Protein AF-B4GQD1-F1 (afdb_monomer_lite)

Radius of gyration: 22.13 Å; chains: 1; bounding box: 67×39×54 Å

Secondary structure (DSSP, 8-state):
--HHHHHHHHHHHHHHHHHHHHHHHHHHHTT-------------------------TTTTT--PPEES--HHHHHHHHTTS-GGGEEEEEEE-TTS-EEEEEEETTTTEEEEEEEE-HHHHHHHHHTTHHHHSEEEEE--TT--SPPPSSS----B-------

Sequence (163 aa):
MKIFDIRNHMDSLIANVKSLNREFQDKQMDAKRPAELKKMSNQKNSKLKDRSSSHCVFCKDKNLPILNSFHRELIELIGGLSFSEVLMSVLLRCDNVYHVRVHDMIHDKVLGCFLVTDEGIEEAIKLGVFEQTLTLSVVDLRNTLKPRKRPLGIAFEYSDVRR

Structure (mmCIF, N/CA/C/O backbone):
data_AF-B4GQD1-F1
#
_entry.id   AF-B4GQD1-F1
#
loop_
_atom_site.group_PDB
_atom_site.id
_atom_site.type_symbol
_atom_site.label_atom_id
_atom_site.label_alt_id
_atom_site.label_comp_id
_atom_site.label_asym_id
_atom_site.label_entity_id
_atom_site.label_seq_id
_atom_site.pdbx_PDB_ins_code
_atom_site.Cartn_x
_atom_site.Cartn_y
_atom_site.Cartn_z
_atom_site.occupancy
_atom_site.B_iso_or_equiv
_atom_site.auth_seq_id
_atom_site.auth_comp_id
_atom_site.auth_asym_id
_atom_site.auth_atom_id
_atom_site.pdbx_PDB_model_num
ATOM 1 N N . MET A 1 1 ? -46.899 -4.054 -4.234 1.00 55.03 1 MET A N 1
ATOM 2 C CA . MET A 1 1 ? -46.427 -3.563 -5.547 1.00 55.03 1 MET A CA 1
ATOM 3 C C . MET A 1 1 ? -45.003 -3.003 -5.417 1.00 55.03 1 MET A C 1
ATOM 5 O O . MET A 1 1 ? -44.820 -1.805 -5.489 1.00 55.03 1 MET A O 1
ATOM 9 N N . LYS A 1 2 ? -44.024 -3.856 -5.069 1.00 59.66 2 LYS A N 1
ATOM 10 C CA . LYS A 1 2 ? -42.590 -3.490 -4.914 1.00 59.66 2 LYS A CA 1
ATOM 11 C C . LYS A 1 2 ? -41.663 -4.652 -5.309 1.00 59.66 2 LYS A C 1
ATOM 13 O O . LYS A 1 2 ? -40.595 -4.449 -5.860 1.00 59.66 2 LYS A O 1
ATOM 18 N N . ILE A 1 3 ? -42.103 -5.893 -5.070 1.00 59.34 3 ILE A N 1
ATOM 19 C CA . ILE A 1 3 ? -41.375 -7.120 -5.450 1.00 59.34 3 ILE A CA 1
ATOM 20 C C . ILE A 1 3 ? -41.355 -7.342 -6.973 1.00 59.34 3 ILE A C 1
ATOM 22 O O . ILE A 1 3 ? -40.387 -7.884 -7.496 1.00 59.34 3 ILE A O 1
ATOM 26 N N . PHE A 1 4 ? -42.411 -6.927 -7.681 1.00 61.28 4 PHE A N 1
ATOM 27 C CA . PHE A 1 4 ? -42.495 -7.051 -9.140 1.00 61.28 4 PHE A CA 1
ATOM 28 C C . PHE A 1 4 ? -41.470 -6.147 -9.836 1.00 61.28 4 PHE A C 1
ATOM 30 O O . PHE A 1 4 ? -40.781 -6.592 -10.747 1.00 61.28 4 PHE A O 1
ATOM 37 N N . ASP A 1 5 ? -41.284 -4.930 -9.321 1.00 68.56 5 ASP A N 1
ATOM 38 C CA . ASP A 1 5 ? -40.310 -3.977 -9.853 1.00 68.56 5 ASP A CA 1
ATOM 39 C C . ASP A 1 5 ? -38.880 -4.490 -9.675 1.00 68.56 5 ASP A C 1
ATOM 41 O O . ASP A 1 5 ? -38.107 -4.498 -10.628 1.00 68.56 5 ASP A O 1
ATOM 45 N N . ILE A 1 6 ? -38.545 -5.038 -8.501 1.00 74.88 6 ILE A N 1
ATOM 46 C CA . ILE A 1 6 ? -37.221 -5.635 -8.254 1.00 74.88 6 ILE A CA 1
ATOM 47 C C . ILE A 1 6 ? -36.940 -6.782 -9.232 1.00 74.88 6 ILE A C 1
ATOM 49 O O . ILE A 1 6 ? -35.833 -6.879 -9.759 1.00 74.88 6 ILE A O 1
ATOM 53 N N . ARG A 1 7 ? -37.939 -7.630 -9.509 1.00 77.94 7 ARG A N 1
ATOM 54 C CA . ARG A 1 7 ? -37.791 -8.738 -10.461 1.00 77.94 7 ARG A CA 1
ATOM 55 C C . ARG A 1 7 ? -37.521 -8.226 -11.877 1.00 77.94 7 ARG A C 1
ATOM 57 O O . ARG A 1 7 ? -36.554 -8.658 -12.490 1.00 77.94 7 ARG A O 1
ATOM 64 N N . ASN A 1 8 ? -38.265 -7.214 -12.320 1.00 80.62 8 ASN A N 1
ATOM 65 C CA . ASN A 1 8 ? -38.059 -6.588 -13.628 1.00 80.62 8 ASN A CA 1
ATOM 66 C C . ASN A 1 8 ? -36.681 -5.914 -13.746 1.00 80.62 8 ASN A C 1
ATOM 68 O O . ASN A 1 8 ? -36.023 -6.018 -14.782 1.00 80.62 8 ASN A O 1
ATOM 72 N N . HIS A 1 9 ? -36.210 -5.257 -12.682 1.00 77.62 9 HIS A N 1
ATOM 73 C CA . HIS A 1 9 ? -34.863 -4.683 -12.639 1.00 77.62 9 HIS A CA 1
ATOM 74 C C . HIS A 1 9 ? -33.779 -5.767 -12.716 1.00 77.62 9 HIS A C 1
ATOM 76 O O . HIS A 1 9 ? -32.780 -5.590 -13.414 1.00 77.62 9 HIS A O 1
ATOM 82 N N . MET A 1 10 ? -33.987 -6.902 -12.045 1.00 84.62 10 MET A N 1
ATOM 83 C CA . MET A 1 10 ? -33.053 -8.026 -12.065 1.00 84.62 10 MET A CA 1
ATOM 84 C C . MET A 1 10 ? -33.027 -8.724 -13.431 1.00 84.62 10 MET A C 1
ATOM 86 O O . MET A 1 10 ? -31.950 -9.029 -13.938 1.00 84.62 10 MET A O 1
ATOM 90 N N . ASP A 1 11 ? -34.182 -8.892 -14.074 1.00 87.62 11 ASP A N 1
ATOM 91 C CA . ASP A 1 11 ? -34.286 -9.466 -15.418 1.00 87.62 11 ASP A CA 1
ATOM 92 C C . ASP A 1 11 ? -33.632 -8.560 -16.473 1.00 87.62 11 ASP A C 1
ATOM 94 O O . ASP A 1 11 ? -32.904 -9.041 -17.347 1.00 87.62 11 ASP A O 1
ATOM 98 N N . SER A 1 12 ? -33.803 -7.241 -16.342 1.00 85.94 12 SER A N 1
ATOM 99 C CA . SER A 1 12 ? -33.137 -6.245 -17.190 1.00 85.94 12 SER A CA 1
ATOM 100 C C . SER A 1 12 ? -31.614 -6.270 -17.010 1.00 85.94 12 SER A C 1
ATOM 102 O O . SER A 1 12 ? -30.860 -6.272 -17.986 1.00 85.94 12 SER A O 1
ATOM 104 N N . LEU A 1 13 ? -31.134 -6.407 -15.769 1.00 86.94 13 LEU A N 1
ATOM 105 C CA . LEU A 1 13 ? -29.706 -6.557 -15.490 1.00 86.94 13 LEU A CA 1
ATOM 106 C C . LEU A 1 13 ? -29.138 -7.851 -16.096 1.00 86.94 13 LEU A C 1
ATOM 108 O O . LEU A 1 13 ? -28.081 -7.821 -16.726 1.00 86.94 13 LEU A O 1
ATOM 112 N N . ILE A 1 14 ? -29.850 -8.974 -15.969 1.00 91.00 14 ILE A N 1
ATOM 113 C CA . ILE A 1 14 ? -29.447 -10.262 -16.556 1.00 91.00 14 ILE A CA 1
ATOM 114 C C . ILE A 1 14 ? -29.385 -10.170 -18.086 1.00 91.00 14 ILE A C 1
ATOM 116 O O . ILE A 1 14 ? -28.456 -10.707 -18.697 1.00 91.00 14 ILE A O 1
ATOM 120 N N . ALA A 1 15 ? -30.346 -9.491 -18.716 1.00 88.44 15 ALA A N 1
ATOM 121 C CA . ALA A 1 15 ? -30.348 -9.268 -20.158 1.00 88.44 15 ALA A CA 1
ATOM 122 C C . ALA A 1 15 ? -29.134 -8.434 -20.603 1.00 88.44 15 ALA A C 1
ATOM 124 O O . ALA A 1 15 ? -28.433 -8.828 -21.538 1.00 88.44 15 ALA A O 1
ATOM 125 N N . ASN A 1 16 ? -28.823 -7.357 -19.878 1.00 86.62 16 ASN A N 1
ATOM 126 C CA . ASN A 1 16 ? -27.687 -6.484 -20.177 1.00 86.62 16 ASN A CA 1
ATOM 127 C C . ASN A 1 16 ? -26.343 -7.206 -20.011 1.00 86.62 16 ASN A C 1
ATOM 129 O O . ASN A 1 16 ? -25.485 -7.114 -20.887 1.00 86.62 16 ASN A O 1
ATOM 133 N N . VAL A 1 17 ? -26.179 -8.001 -18.948 1.00 89.25 17 VAL A N 1
ATOM 134 C CA . VAL A 1 17 ? -24.973 -8.822 -18.734 1.00 89.25 17 VAL A CA 1
ATOM 135 C C . VAL A 1 17 ? -24.794 -9.841 -19.863 1.00 89.25 17 VAL A C 1
ATOM 137 O O . VAL A 1 17 ? -23.688 -10.015 -20.373 1.00 89.25 17 VAL A O 1
ATOM 140 N N . LYS A 1 18 ? -25.879 -10.489 -20.310 1.00 87.94 18 LYS A N 1
ATOM 141 C CA . LYS A 1 18 ? -25.834 -11.425 -21.446 1.00 87.94 18 LYS A CA 1
ATOM 142 C C . LYS A 1 18 ? -25.518 -10.734 -22.774 1.00 87.94 18 LYS A C 1
ATOM 144 O O . LYS A 1 18 ? -24.910 -11.373 -23.631 1.00 87.94 18 LYS A O 1
ATOM 149 N N . SER A 1 19 ? -25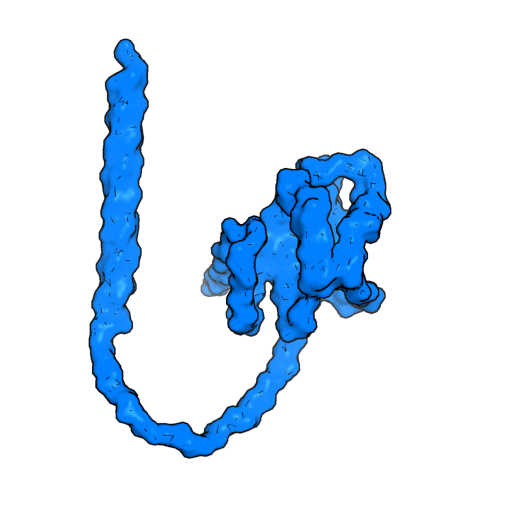.944 -9.485 -22.959 1.00 87.31 19 SER A N 1
ATOM 150 C CA . SER A 1 19 ? -25.625 -8.694 -24.154 1.00 87.31 19 SER A CA 1
ATOM 151 C C . SER A 1 19 ? -24.149 -8.310 -24.173 1.00 87.31 19 SER A C 1
ATOM 153 O O . SER A 1 19 ? -23.455 -8.624 -25.136 1.00 87.31 19 SER A O 1
ATOM 155 N N . LEU A 1 20 ? -23.638 -7.761 -23.065 1.00 79.06 20 LEU A N 1
ATOM 156 C CA . LEU A 1 20 ? -22.217 -7.430 -22.928 1.00 79.06 20 LEU A CA 1
ATOM 157 C C . LEU A 1 20 ? -21.334 -8.655 -23.172 1.00 79.06 20 LEU A C 1
ATOM 159 O O . LEU A 1 20 ? -20.356 -8.581 -23.908 1.00 79.06 20 LEU A O 1
ATOM 163 N N . ASN A 1 21 ? -21.686 -9.802 -22.585 1.00 81.00 21 ASN A N 1
ATOM 164 C CA . ASN A 1 21 ? -20.876 -11.008 -22.727 1.00 81.00 21 ASN A CA 1
ATOM 165 C C . ASN A 1 21 ? -20.837 -11.526 -24.178 1.00 81.00 21 ASN A C 1
ATOM 167 O O . ASN A 1 21 ? -19.831 -12.095 -24.590 1.00 81.00 21 ASN A O 1
ATOM 171 N N . ARG A 1 22 ? -21.899 -11.299 -24.967 1.00 78.00 22 ARG A N 1
ATOM 172 C CA . ARG A 1 22 ? -21.899 -11.592 -26.409 1.00 78.00 22 ARG A CA 1
ATOM 173 C C . ARG A 1 22 ? -21.016 -10.619 -27.183 1.00 78.00 22 ARG A C 1
ATOM 175 O O . ARG A 1 22 ? -20.165 -11.075 -27.936 1.00 78.00 22 ARG A O 1
ATOM 182 N N . GLU A 1 23 ? -21.102 -9.319 -26.906 1.00 75.19 23 GLU A N 1
ATOM 183 C CA . GLU A 1 23 ? -20.221 -8.317 -27.528 1.00 75.19 23 GLU A CA 1
ATOM 184 C C . GLU A 1 23 ? -18.729 -8.578 -27.250 1.00 75.19 23 GLU A C 1
ATOM 186 O O . GLU A 1 23 ? -17.883 -8.360 -28.118 1.00 75.19 23 GLU A O 1
ATOM 191 N N . PHE A 1 24 ? -18.385 -9.079 -26.058 1.00 70.19 24 PHE A N 1
ATOM 192 C CA . PHE A 1 24 ? -17.015 -9.481 -25.717 1.00 70.19 24 PHE A CA 1
ATOM 193 C C . PHE A 1 24 ? -16.540 -10.743 -26.451 1.00 70.19 24 PHE A C 1
ATOM 195 O O . PHE A 1 24 ? -15.336 -10.898 -26.673 1.00 70.19 24 PHE A O 1
ATOM 202 N N . GLN A 1 25 ? -17.450 -11.652 -26.808 1.00 68.50 25 GLN A N 1
ATOM 203 C CA . GLN A 1 25 ? -17.115 -12.855 -27.573 1.00 68.50 25 GLN A CA 1
ATOM 204 C C . GLN A 1 25 ? -17.039 -12.575 -29.075 1.00 68.50 25 GLN A C 1
ATOM 206 O O . GLN A 1 25 ? -16.104 -13.049 -29.721 1.00 68.50 25 GLN A O 1
ATOM 211 N N . ASP A 1 26 ? -17.924 -11.731 -29.607 1.00 61.78 26 ASP A N 1
ATOM 212 C CA . ASP A 1 26 ? -17.902 -11.318 -31.014 1.00 61.78 26 ASP A CA 1
ATOM 213 C C . ASP A 1 26 ? -16.611 -10.544 -31.336 1.00 61.78 26 ASP A C 1
ATOM 215 O O . ASP A 1 26 ? -15.918 -10.864 -32.301 1.00 61.78 26 ASP A O 1
ATOM 219 N N . LYS A 1 27 ? -16.166 -9.652 -30.435 1.00 61.44 27 LYS A N 1
ATOM 220 C CA . LYS A 1 27 ? -14.875 -8.941 -30.560 1.00 61.44 27 LYS A CA 1
ATOM 221 C C . LYS A 1 27 ? -13.634 -9.844 -30.454 1.00 61.44 27 LYS A C 1
ATOM 223 O O . LYS A 1 27 ? -12.544 -9.415 -30.824 1.00 61.44 27 LYS A O 1
ATOM 228 N N . GLN A 1 28 ? -13.761 -11.078 -29.955 1.00 53.28 28 GLN A N 1
ATOM 229 C CA . GLN A 1 28 ? -12.670 -12.066 -29.943 1.00 53.28 28 GLN A CA 1
ATOM 230 C C . GLN A 1 28 ? -12.641 -12.953 -31.198 1.00 53.28 28 GLN A C 1
ATOM 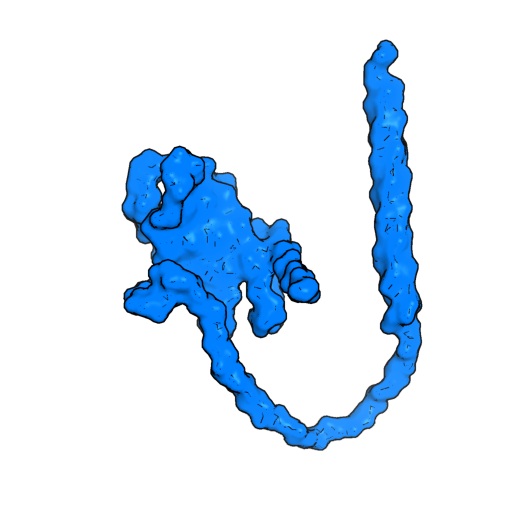232 O O . GLN A 1 28 ? -11.599 -13.544 -31.493 1.00 53.28 28 GLN A O 1
ATOM 237 N N . MET A 1 29 ? -13.749 -13.043 -31.941 1.00 47.34 29 MET A N 1
ATOM 238 C CA . MET A 1 29 ? -13.868 -13.885 -33.138 1.00 47.34 29 MET A CA 1
ATOM 239 C C . MET A 1 29 ? -13.362 -13.195 -34.414 1.00 47.34 29 MET A C 1
ATOM 241 O O . MET A 1 29 ? -12.890 -13.889 -35.313 1.00 47.34 29 MET A O 1
ATOM 245 N N . ASP A 1 30 ? -13.320 -11.859 -34.454 1.00 43.25 30 ASP A N 1
ATOM 246 C CA . ASP A 1 30 ? -12.717 -11.100 -35.566 1.00 43.25 30 ASP A CA 1
ATOM 247 C C . ASP A 1 30 ? -11.173 -11.145 -35.591 1.00 43.25 30 ASP A C 1
ATOM 249 O O . ASP A 1 30 ? -10.544 -10.710 -36.555 1.00 43.25 30 ASP A O 1
ATOM 253 N N . ALA A 1 31 ? -10.531 -11.712 -34.561 1.00 50.56 31 ALA A N 1
ATOM 254 C CA . ALA A 1 31 ? -9.073 -11.699 -34.407 1.00 50.56 31 ALA A CA 1
ATOM 255 C C . ALA A 1 31 ? -8.375 -13.067 -34.561 1.00 50.56 31 ALA A C 1
ATOM 257 O O . ALA A 1 31 ? -7.198 -13.181 -34.207 1.00 50.56 31 ALA A O 1
ATOM 258 N N . LYS A 1 32 ? -9.036 -14.126 -35.065 1.00 54.78 32 LYS A N 1
ATOM 259 C CA . LYS A 1 32 ? -8.372 -15.440 -35.233 1.00 54.78 32 LYS A CA 1
ATOM 260 C C . LYS A 1 32 ? -8.740 -16.216 -36.504 1.00 54.78 32 LYS A C 1
ATOM 262 O O . LYS A 1 32 ? -9.777 -16.868 -36.569 1.00 54.78 32 LYS A O 1
ATOM 267 N N . ARG A 1 33 ? -7.764 -16.321 -37.419 1.00 37.81 33 ARG A N 1
ATOM 268 C CA . ARG A 1 33 ? -7.463 -17.527 -38.228 1.00 37.81 33 ARG A CA 1
ATOM 269 C C . ARG A 1 33 ? -5.957 -17.614 -38.564 1.00 37.81 33 ARG A C 1
ATOM 271 O O . ARG A 1 33 ? -5.273 -16.606 -38.422 1.00 37.81 33 ARG A O 1
ATOM 278 N N . PRO A 1 34 ? -5.406 -18.812 -38.857 1.00 48.28 34 PRO A N 1
ATOM 279 C CA . PRO A 1 34 ? -4.420 -19.406 -37.953 1.00 48.28 34 PRO A CA 1
ATOM 280 C C . PRO A 1 34 ? -3.093 -19.857 -38.599 1.00 48.28 34 PRO A C 1
ATOM 282 O O . PRO A 1 34 ? -3.036 -20.184 -39.774 1.00 48.28 34 PRO A O 1
ATOM 285 N N . ALA A 1 35 ? -2.080 -19.950 -37.728 1.00 46.16 35 ALA A N 1
ATOM 286 C CA . ALA A 1 35 ? -0.971 -20.912 -37.676 1.00 46.16 35 ALA A CA 1
ATOM 287 C C . ALA A 1 35 ? -0.170 -21.244 -38.948 1.00 46.16 35 ALA A C 1
ATOM 289 O O . ALA A 1 35 ? -0.632 -22.027 -39.763 1.00 46.16 35 ALA A O 1
ATOM 290 N N . GLU A 1 36 ? 1.129 -20.910 -38.935 1.00 32.97 36 GLU A N 1
ATOM 291 C CA . GLU A 1 36 ? 2.161 -21.879 -39.327 1.00 32.97 36 GLU A CA 1
ATOM 292 C C . GLU A 1 36 ? 3.352 -21.859 -38.359 1.00 32.97 36 GLU A C 1
ATOM 294 O O . GLU A 1 36 ? 3.968 -20.840 -38.048 1.00 32.97 36 GLU A O 1
ATOM 299 N N . LEU A 1 37 ? 3.625 -23.053 -37.843 1.00 39.94 37 LEU A N 1
ATOM 300 C CA . LEU A 1 37 ? 4.732 -23.423 -36.983 1.00 39.94 37 LEU A CA 1
ATOM 301 C C . LEU A 1 37 ? 5.966 -23.709 -37.854 1.00 39.94 37 LEU A C 1
ATOM 303 O O . LEU A 1 37 ? 5.913 -24.633 -38.661 1.00 39.94 37 LEU A O 1
ATOM 307 N N . LYS A 1 38 ? 7.091 -23.039 -37.564 1.00 39.03 38 LYS A N 1
ATOM 308 C CA . LYS A 1 38 ? 8.461 -23.590 -37.389 1.00 39.03 38 LYS A CA 1
ATOM 309 C C . LYS A 1 38 ? 9.566 -22.768 -38.061 1.00 39.03 38 LYS A C 1
ATOM 311 O O . LYS A 1 38 ? 9.475 -22.372 -39.211 1.00 39.03 38 LYS A O 1
ATOM 316 N N . LYS A 1 39 ? 10.683 -22.737 -37.321 1.00 36.38 39 LYS A N 1
ATOM 317 C CA . LYS A 1 39 ? 12.054 -22.345 -37.682 1.00 36.38 39 LYS A CA 1
ATOM 318 C C . LYS A 1 39 ? 12.304 -20.841 -37.777 1.00 36.38 39 LYS A C 1
ATOM 320 O O . LYS A 1 39 ? 12.170 -20.243 -38.827 1.00 36.38 39 LYS A O 1
ATOM 325 N N . MET A 1 40 ? 12.859 -20.297 -36.696 1.00 31.41 40 MET A N 1
ATOM 326 C CA . MET A 1 40 ? 14.233 -19.790 -36.740 1.00 31.41 40 MET A CA 1
ATOM 327 C C . MET A 1 40 ? 14.799 -19.735 -35.321 1.00 31.41 40 MET A C 1
ATOM 329 O O . MET A 1 40 ? 14.501 -18.861 -34.514 1.00 31.41 40 MET A O 1
ATOM 333 N N . SER A 1 41 ? 15.610 -20.744 -35.025 1.00 37.94 41 SER A N 1
ATOM 334 C CA . SER A 1 41 ? 16.717 -20.640 -34.090 1.00 37.94 41 SER A CA 1
ATOM 335 C C . SER A 1 41 ? 17.596 -19.434 -34.433 1.00 37.94 41 SER A C 1
ATOM 337 O O . SER A 1 41 ? 17.857 -19.177 -35.606 1.00 37.94 41 SER A O 1
ATOM 339 N N . ASN A 1 42 ? 18.141 -18.835 -33.377 1.00 37.56 42 ASN A N 1
ATOM 340 C CA . ASN A 1 42 ? 19.229 -17.862 -33.328 1.00 37.56 42 ASN A CA 1
ATOM 341 C C . ASN A 1 42 ? 18.905 -16.374 -33.522 1.00 37.56 42 ASN A C 1
ATOM 343 O O . ASN A 1 42 ? 18.359 -15.926 -34.520 1.00 37.56 42 ASN A O 1
ATOM 347 N N . GLN A 1 43 ? 19.442 -15.629 -32.549 1.00 43.53 43 GLN A N 1
ATOM 348 C CA . GLN A 1 43 ? 19.696 -14.192 -32.520 1.00 43.53 43 GLN A CA 1
ATOM 349 C C . GLN A 1 43 ? 18.485 -13.286 -32.279 1.00 43.53 43 GLN A C 1
ATOM 351 O O . GLN A 1 43 ? 17.925 -12.673 -33.179 1.00 43.53 43 GLN A O 1
ATOM 356 N N . LYS A 1 44 ? 18.258 -12.989 -31.000 1.00 36.47 44 LYS A N 1
ATOM 357 C CA . LYS A 1 44 ? 18.861 -11.783 -30.418 1.00 36.47 44 LYS A CA 1
ATOM 358 C C . LYS A 1 44 ? 18.768 -11.860 -28.901 1.00 36.47 44 LYS A C 1
ATOM 360 O O . LYS A 1 44 ? 17.689 -11.788 -28.327 1.00 36.47 44 LYS A O 1
ATOM 365 N N . ASN A 1 45 ? 19.940 -11.900 -28.270 1.00 41.50 45 ASN A N 1
ATOM 366 C CA . ASN A 1 45 ? 20.183 -11.192 -27.021 1.00 41.50 45 ASN A CA 1
ATOM 367 C C . ASN A 1 45 ? 19.811 -9.717 -27.241 1.00 41.50 45 ASN A C 1
ATOM 369 O O . ASN A 1 45 ? 20.677 -8.860 -27.413 1.00 41.50 45 ASN A O 1
ATOM 373 N N . SER A 1 46 ? 18.520 -9.389 -27.290 1.00 41.81 46 SER A N 1
ATOM 374 C CA . SER A 1 46 ? 18.110 -8.040 -26.966 1.00 41.81 46 SER A CA 1
ATOM 375 C C . SER A 1 46 ? 18.325 -7.957 -25.470 1.00 41.81 46 SER A C 1
ATOM 377 O O . SER A 1 46 ? 17.486 -8.433 -24.705 1.00 41.81 46 SER A O 1
ATOM 379 N N . LYS A 1 47 ? 19.489 -7.421 -25.072 1.00 43.41 47 LYS A N 1
ATOM 380 C CA . LYS A 1 47 ? 19.664 -6.757 -23.780 1.00 43.41 47 LYS A CA 1
ATOM 381 C C . LYS A 1 47 ? 18.297 -6.200 -23.408 1.00 43.41 47 LYS A C 1
ATOM 383 O O . LYS A 1 47 ? 17.793 -5.341 -24.140 1.00 43.41 47 LYS A O 1
ATOM 388 N N . LEU A 1 48 ? 17.679 -6.749 -22.361 1.00 45.22 48 LEU A N 1
ATOM 389 C CA . LEU A 1 48 ? 16.600 -6.073 -21.662 1.00 45.22 48 LEU A CA 1
ATOM 390 C C . LEU A 1 48 ? 17.201 -4.705 -21.374 1.00 45.22 48 LEU A C 1
ATOM 392 O O . LEU A 1 48 ? 18.108 -4.596 -20.554 1.00 45.22 48 LEU A O 1
ATOM 396 N N . LYS A 1 49 ? 16.863 -3.704 -22.200 1.00 39.06 49 LYS A N 1
ATOM 397 C CA . LYS A 1 49 ? 17.291 -2.337 -21.941 1.00 39.06 49 LYS A CA 1
ATOM 398 C C . LYS A 1 49 ? 16.811 -2.102 -20.527 1.00 39.06 49 LYS A C 1
ATOM 400 O O . LYS A 1 49 ? 15.630 -2.328 -20.280 1.00 39.06 49 LYS A O 1
ATOM 405 N N . ASP A 1 50 ? 17.743 -1.765 -19.652 1.00 45.78 50 ASP A N 1
ATOM 406 C CA . ASP A 1 50 ? 17.486 -1.335 -18.293 1.00 45.78 50 ASP A CA 1
ATOM 407 C C . ASP A 1 50 ? 16.447 -0.211 -18.383 1.00 45.78 50 ASP A C 1
ATOM 409 O O . ASP A 1 50 ? 16.739 0.923 -18.770 1.00 45.78 50 ASP A O 1
ATOM 413 N N . ARG A 1 51 ? 15.173 -0.593 -18.286 1.00 47.84 51 ARG A N 1
ATOM 414 C CA . ARG A 1 51 ? 14.044 0.314 -18.426 1.00 47.84 51 ARG A CA 1
ATOM 415 C C . ARG A 1 51 ? 13.851 0.794 -17.015 1.00 47.84 51 ARG A C 1
ATOM 417 O O . ARG 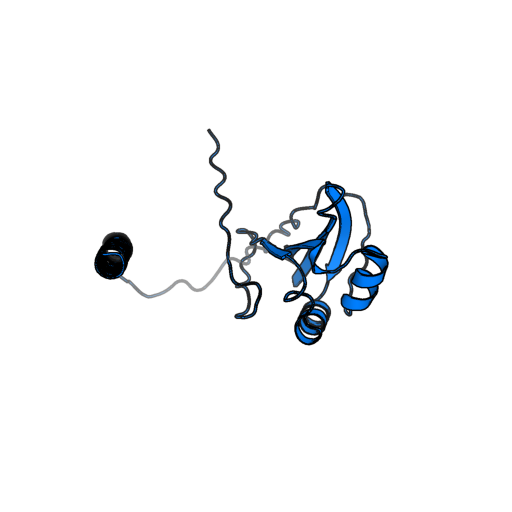A 1 51 ? 13.237 0.087 -16.224 1.00 47.84 51 ARG A O 1
ATOM 424 N N . SER A 1 52 ? 14.442 1.948 -16.720 1.00 54.25 52 SER A N 1
ATOM 425 C CA . SER A 1 52 ? 14.316 2.589 -15.421 1.00 54.25 52 SER A CA 1
ATOM 426 C C . SER A 1 52 ? 12.857 2.536 -14.977 1.00 54.25 52 SER A C 1
ATOM 428 O O . SER A 1 52 ? 11.945 2.932 -15.715 1.00 54.25 52 SER A O 1
ATOM 430 N N . SER A 1 53 ? 12.632 1.966 -13.793 1.00 54.97 53 SER A N 1
ATOM 431 C CA . SER A 1 53 ? 11.320 1.951 -13.156 1.00 54.97 53 SER A CA 1
ATOM 432 C C . SER A 1 53 ? 10.749 3.366 -13.165 1.00 54.97 53 SER A C 1
ATOM 434 O O . SER A 1 53 ? 11.495 4.328 -12.966 1.00 54.97 53 SER A O 1
ATOM 436 N N . SER A 1 54 ? 9.441 3.518 -13.369 1.00 55.19 54 SER A N 1
ATOM 437 C CA . SER A 1 54 ? 8.789 4.816 -13.201 1.00 55.19 54 SER A CA 1
ATOM 438 C C . SER A 1 54 ? 9.135 5.386 -11.823 1.00 55.19 54 SER A C 1
ATOM 440 O O . SER A 1 54 ? 8.736 4.833 -10.798 1.00 55.19 54 SER A O 1
ATOM 442 N N . HIS A 1 55 ? 9.904 6.476 -11.792 1.00 61.72 55 HIS A N 1
ATOM 443 C CA . HIS A 1 55 ? 10.271 7.125 -10.542 1.00 61.72 55 HIS A CA 1
ATOM 444 C C . HIS A 1 55 ? 9.053 7.879 -10.009 1.00 61.72 55 HIS A C 1
ATOM 446 O O . HIS A 1 55 ? 8.545 8.804 -10.645 1.00 61.72 55 HIS A O 1
ATOM 452 N N . CYS A 1 56 ? 8.578 7.483 -8.830 1.00 71.50 56 CYS A N 1
ATOM 453 C CA . CYS A 1 56 ? 7.615 8.265 -8.070 1.00 71.50 56 CYS A CA 1
ATOM 454 C C . CYS A 1 56 ? 8.192 9.675 -7.855 1.00 71.50 56 CYS A C 1
ATOM 456 O O . CYS A 1 56 ? 9.310 9.804 -7.359 1.00 71.50 56 CYS A O 1
ATOM 458 N N . VAL A 1 57 ? 7.446 10.730 -8.205 1.00 67.81 57 VAL A N 1
ATOM 459 C CA . VAL A 1 57 ? 7.914 12.131 -8.097 1.00 67.81 57 VAL A CA 1
ATOM 460 C C . VAL A 1 57 ? 8.369 12.472 -6.670 1.00 67.81 57 VAL A C 1
ATOM 462 O O . VAL A 1 57 ? 9.336 13.199 -6.491 1.00 67.81 57 VAL A O 1
ATOM 465 N N . PHE A 1 58 ? 7.749 11.859 -5.657 1.00 68.00 58 PHE A N 1
ATOM 466 C CA . PHE A 1 58 ? 8.106 12.026 -4.241 1.00 68.00 58 PHE A CA 1
ATOM 467 C C . PHE A 1 58 ? 9.375 11.264 -3.821 1.00 68.00 58 PHE A C 1
ATOM 469 O O . PHE A 1 58 ? 9.916 11.519 -2.745 1.00 68.00 58 PHE A O 1
ATOM 476 N N . CYS A 1 59 ? 9.825 10.313 -4.642 1.00 74.06 59 CYS A N 1
ATOM 477 C CA . CYS A 1 59 ? 10.958 9.424 -4.374 1.00 74.06 59 CYS A CA 1
ATOM 478 C C . CYS A 1 59 ? 12.151 9.672 -5.301 1.00 74.06 59 CYS A C 1
ATOM 480 O O . CYS A 1 59 ? 13.170 9.012 -5.139 1.00 74.06 59 CYS A O 1
ATOM 482 N N . LYS A 1 60 ? 12.029 10.575 -6.283 1.00 67.06 60 LYS A N 1
ATOM 483 C CA . LYS A 1 60 ? 13.010 10.765 -7.362 1.00 67.06 60 LYS A CA 1
ATOM 484 C C . LYS A 1 60 ? 14.440 10.995 -6.853 1.00 67.06 60 LYS A C 1
ATOM 486 O O . LYS A 1 60 ? 15.369 10.506 -7.482 1.00 67.06 60 LYS A O 1
ATOM 491 N N . ASP A 1 61 ? 14.580 11.630 -5.690 1.00 65.62 61 ASP A N 1
ATOM 492 C CA . ASP A 1 61 ? 15.871 11.975 -5.081 1.00 65.62 61 ASP A CA 1
ATOM 493 C C . ASP A 1 61 ? 16.078 11.322 -3.697 1.00 65.62 61 ASP A C 1
ATOM 495 O O . ASP A 1 61 ? 16.918 11.759 -2.913 1.00 65.62 61 ASP A O 1
ATOM 499 N N . LYS A 1 62 ? 15.288 10.291 -3.355 1.00 70.44 62 LYS A N 1
ATOM 500 C CA . LYS A 1 62 ? 15.332 9.638 -2.037 1.00 70.44 62 LYS A CA 1
ATOM 501 C C . LYS A 1 62 ? 15.871 8.214 -2.135 1.00 70.44 62 LYS A C 1
ATOM 503 O O . LYS A 1 62 ? 15.334 7.390 -2.872 1.00 70.44 62 LYS A O 1
ATOM 508 N N . ASN A 1 63 ? 16.858 7.899 -1.298 1.00 76.62 63 ASN A N 1
ATOM 509 C CA . ASN A 1 63 ? 17.302 6.526 -1.058 1.00 76.62 63 ASN A CA 1
ATOM 510 C C . ASN A 1 63 ? 16.375 5.865 -0.033 1.00 76.62 63 ASN A C 1
ATOM 512 O O . ASN A 1 63 ? 16.652 5.875 1.164 1.00 76.62 63 ASN A O 1
ATOM 516 N N . LEU A 1 64 ? 15.241 5.342 -0.503 1.00 85.00 64 LEU A N 1
ATOM 517 C CA . LEU A 1 64 ? 14.334 4.574 0.348 1.00 85.00 64 LEU A CA 1
ATOM 518 C C . LEU A 1 64 ? 14.912 3.173 0.611 1.00 85.00 64 LEU A C 1
ATOM 520 O O . LEU A 1 64 ? 15.352 2.522 -0.342 1.00 85.00 64 LEU A O 1
ATOM 524 N N . PRO A 1 65 ? 14.903 2.688 1.865 1.00 90.31 65 PRO A N 1
ATOM 525 C CA . PRO A 1 65 ? 15.305 1.321 2.169 1.00 90.31 65 PRO A CA 1
ATOM 526 C C . PRO A 1 65 ? 14.304 0.321 1.582 1.00 90.31 65 PRO A C 1
ATOM 528 O O . PRO A 1 65 ? 13.112 0.610 1.474 1.00 90.31 65 PRO A O 1
ATOM 531 N N . ILE A 1 66 ? 14.799 -0.865 1.225 1.00 92.69 66 ILE A N 1
ATOM 532 C CA . ILE A 1 66 ? 13.962 -2.000 0.830 1.00 92.69 66 ILE A CA 1
ATOM 533 C C . ILE A 1 66 ? 13.601 -2.785 2.091 1.00 92.69 66 ILE A C 1
ATOM 535 O O . ILE A 1 66 ? 14.480 -3.186 2.854 1.00 92.69 66 ILE A O 1
ATOM 539 N N . LEU A 1 67 ? 12.306 -2.989 2.304 1.00 95.12 67 LEU A N 1
ATOM 540 C CA . LEU A 1 67 ? 11.745 -3.587 3.504 1.00 95.12 67 LEU A CA 1
ATOM 541 C C . LEU A 1 67 ? 11.293 -5.027 3.242 1.00 95.12 67 LEU A C 1
ATOM 543 O O . LEU A 1 67 ? 10.445 -5.270 2.384 1.00 95.12 67 LEU A O 1
ATOM 547 N N . ASN A 1 68 ? 11.806 -5.962 4.045 1.00 92.81 68 ASN A N 1
ATOM 548 C CA . ASN A 1 68 ? 11.327 -7.352 4.087 1.00 92.81 68 ASN A CA 1
ATOM 549 C C . ASN A 1 68 ? 10.167 -7.545 5.083 1.00 92.81 68 ASN A C 1
ATOM 551 O O . ASN A 1 68 ? 9.519 -8.585 5.078 1.00 92.81 68 ASN A O 1
ATOM 555 N N . SER A 1 69 ? 9.937 -6.560 5.956 1.00 93.25 69 SER A N 1
ATOM 556 C CA . SER A 1 69 ? 8.808 -6.477 6.887 1.00 93.25 69 SER A CA 1
ATOM 557 C C . SER A 1 69 ? 8.224 -5.073 6.769 1.00 93.25 69 SER A C 1
ATOM 559 O O . SER A 1 69 ? 8.941 -4.083 6.917 1.00 93.25 69 SER A O 1
ATOM 561 N N . PHE A 1 70 ? 6.949 -4.992 6.407 1.00 95.00 70 PHE A N 1
ATOM 562 C CA . PHE A 1 70 ? 6.272 -3.754 6.027 1.00 95.00 70 PHE A CA 1
ATOM 563 C C . PHE A 1 70 ? 5.375 -3.221 7.142 1.00 95.00 70 PHE A C 1
ATOM 565 O O . PHE A 1 70 ? 5.296 -2.013 7.356 1.00 95.00 70 PHE A O 1
ATOM 572 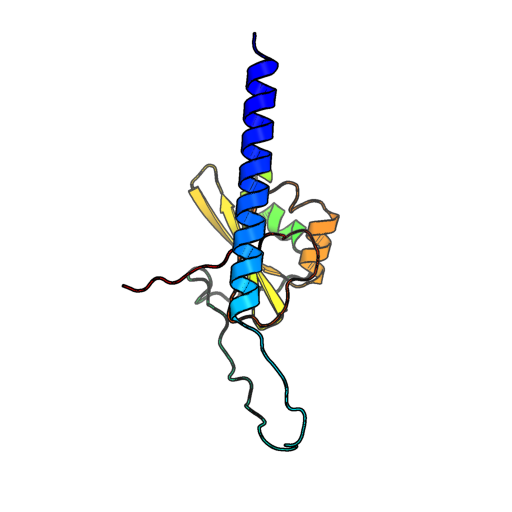N N . HIS A 1 71 ? 4.715 -4.114 7.879 1.00 95.38 71 HIS A N 1
ATOM 573 C CA . HIS A 1 71 ? 3.633 -3.737 8.784 1.00 95.38 71 HIS A CA 1
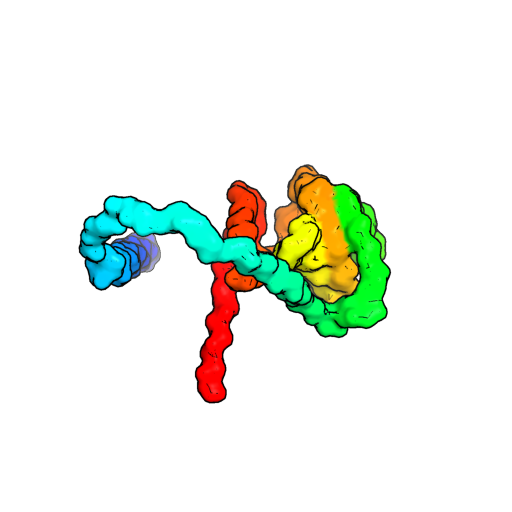ATOM 574 C C . HIS A 1 71 ? 4.065 -2.758 9.886 1.00 95.38 71 HIS A C 1
ATOM 576 O O . HIS A 1 71 ? 3.365 -1.784 10.156 1.00 95.38 71 HIS A O 1
ATOM 582 N N . ARG A 1 72 ? 5.231 -2.987 10.503 1.00 94.81 72 ARG A N 1
ATOM 583 C CA . ARG A 1 72 ? 5.738 -2.124 11.582 1.00 94.81 72 ARG A CA 1
ATOM 584 C C . ARG A 1 72 ? 5.994 -0.698 11.096 1.00 94.81 72 ARG A C 1
ATOM 586 O O . ARG A 1 72 ? 5.543 0.251 11.726 1.00 94.81 72 ARG A O 1
ATOM 593 N N . GLU A 1 73 ? 6.687 -0.574 9.969 1.00 96.50 73 GLU A N 1
ATOM 594 C CA . GLU A 1 73 ? 7.036 0.717 9.368 1.00 96.50 73 GLU A CA 1
ATOM 595 C C . GLU A 1 73 ? 5.778 1.469 8.911 1.00 96.50 73 GLU A C 1
ATOM 597 O O . GLU A 1 73 ? 5.695 2.691 9.023 1.00 96.50 73 GLU A O 1
ATOM 602 N N . LEU A 1 74 ? 4.758 0.736 8.448 1.00 96.81 74 LEU A N 1
ATOM 603 C CA . LEU A 1 74 ? 3.460 1.311 8.118 1.00 96.81 74 LEU A CA 1
ATOM 604 C C . LEU A 1 74 ? 2.766 1.897 9.354 1.00 96.81 74 LEU A C 1
ATOM 606 O O . LEU A 1 74 ? 2.310 3.034 9.282 1.00 96.81 74 LEU A O 1
ATOM 610 N N . ILE A 1 75 ? 2.709 1.161 10.472 1.00 96.38 75 ILE A N 1
ATOM 611 C CA . ILE A 1 75 ? 2.117 1.653 11.731 1.00 96.38 75 ILE A CA 1
ATOM 612 C C . ILE A 1 75 ? 2.820 2.928 12.200 1.00 96.38 75 ILE A C 1
ATOM 614 O O . ILE A 1 75 ? 2.166 3.899 12.574 1.00 96.38 75 ILE A O 1
ATOM 618 N N . GLU A 1 76 ? 4.151 2.937 12.159 1.00 96.50 76 GLU A N 1
ATOM 619 C CA . GLU A 1 76 ? 4.934 4.100 12.569 1.00 96.50 76 GLU A CA 1
ATOM 620 C C . GLU A 1 76 ? 4.639 5.324 11.688 1.00 96.50 76 GLU A C 1
ATOM 622 O O . GLU A 1 76 ? 4.472 6.428 12.204 1.00 96.50 76 GLU A O 1
ATOM 627 N N . LEU A 1 77 ? 4.492 5.128 10.372 1.00 96.25 77 LEU A N 1
ATOM 628 C CA . LEU A 1 77 ? 4.179 6.210 9.437 1.00 96.25 77 LEU A CA 1
ATOM 629 C C . LEU A 1 77 ? 2.761 6.771 9.612 1.00 96.25 77 LEU A C 1
ATOM 631 O O . LEU A 1 77 ? 2.578 7.987 9.532 1.00 96.25 77 LEU A O 1
ATOM 635 N N . ILE A 1 78 ? 1.753 5.911 9.788 1.00 95.75 78 ILE A N 1
ATOM 636 C CA . ILE A 1 78 ? 0.352 6.353 9.924 1.00 95.75 78 ILE A CA 1
ATOM 637 C C . ILE A 1 78 ? 0.089 6.982 11.299 1.00 95.75 78 ILE A C 1
ATOM 639 O O . ILE A 1 78 ? -0.805 7.820 11.437 1.00 95.75 78 ILE A O 1
ATOM 643 N N . GLY A 1 79 ? 0.885 6.612 12.307 1.00 94.81 79 GLY A N 1
ATOM 644 C CA . GLY A 1 79 ? 0.809 7.158 13.654 1.00 94.81 79 GLY A CA 1
ATOM 645 C C . GLY A 1 79 ? -0.554 6.909 14.297 1.00 94.81 79 GLY A C 1
ATOM 646 O O . GLY A 1 79 ? -0.921 5.774 14.580 1.00 94.81 79 GLY A O 1
ATOM 647 N N . GLY A 1 80 ? -1.294 7.988 14.562 1.00 93.88 80 GLY A N 1
ATOM 648 C CA . GLY A 1 80 ? -2.608 7.930 15.212 1.00 93.88 80 GLY A CA 1
ATOM 649 C C . GLY A 1 80 ? -3.789 7.646 14.279 1.00 93.88 80 GLY A C 1
ATOM 650 O O . GLY A 1 80 ? -4.911 7.546 14.767 1.00 93.88 80 GLY A O 1
ATOM 651 N N . LEU A 1 81 ? -3.567 7.558 12.964 1.00 95.25 81 LEU A N 1
ATOM 652 C CA . LEU A 1 81 ? -4.630 7.257 12.003 1.00 95.25 81 LEU A CA 1
ATOM 653 C C . LEU A 1 81 ? -5.042 5.786 12.092 1.00 95.25 81 LEU A C 1
ATOM 655 O O . LEU A 1 81 ? -4.205 4.898 12.270 1.00 95.25 81 LEU A O 1
ATOM 659 N N . SER A 1 82 ? -6.330 5.515 11.897 1.00 94.69 82 SER A N 1
ATOM 660 C CA . SER A 1 82 ? -6.800 4.148 11.683 1.00 94.69 82 SER A CA 1
ATOM 661 C C . SER A 1 82 ? -6.466 3.674 10.266 1.00 94.69 82 SER A C 1
ATOM 663 O O . SER A 1 82 ? -6.416 4.461 9.321 1.00 94.69 82 SER A O 1
ATOM 665 N N . PHE A 1 83 ? -6.295 2.364 10.077 1.00 93.88 83 PHE A N 1
ATOM 666 C CA . PHE A 1 83 ? -6.058 1.794 8.745 1.00 93.88 83 PHE A CA 1
ATOM 667 C C . PHE A 1 83 ? -7.176 2.134 7.741 1.00 93.88 83 PHE A C 1
ATOM 669 O O . PHE A 1 83 ? -6.893 2.384 6.571 1.00 93.88 83 PHE A O 1
ATOM 676 N N . SER A 1 84 ? -8.430 2.243 8.192 1.00 94.88 84 SER A N 1
ATOM 677 C CA . SER A 1 84 ? -9.563 2.619 7.336 1.00 94.88 84 SER A CA 1
ATOM 678 C C . SER A 1 84 ? -9.512 4.060 6.823 1.00 94.88 84 SER A C 1
ATOM 680 O O . SER A 1 84 ? -10.211 4.389 5.870 1.00 94.88 84 SER A O 1
ATOM 682 N N . GLU A 1 85 ? -8.694 4.919 7.434 1.00 95.56 85 GLU A N 1
ATOM 683 C CA . GLU A 1 85 ? -8.477 6.317 7.032 1.00 95.56 85 GLU A CA 1
ATOM 684 C C . GLU A 1 85 ? -7.272 6.472 6.093 1.00 95.56 85 GLU A C 1
ATOM 686 O O . GLU A 1 85 ? -6.922 7.581 5.680 1.00 95.56 85 GLU A O 1
ATOM 691 N N . VAL A 1 86 ? -6.643 5.353 5.728 1.00 95.69 86 VAL A N 1
ATOM 692 C CA . VAL A 1 86 ? -5.436 5.312 4.913 1.00 95.69 86 VAL A CA 1
ATOM 693 C C . VAL A 1 86 ? -5.733 4.697 3.548 1.00 95.69 86 VAL A C 1
ATOM 695 O O . VAL A 1 86 ? -6.299 3.608 3.427 1.00 95.69 86 VAL A O 1
ATOM 698 N N . LEU A 1 87 ? -5.284 5.397 2.507 1.00 94.19 87 LEU A N 1
ATOM 699 C CA . LEU A 1 87 ? -5.249 4.907 1.136 1.00 94.19 87 LEU A CA 1
ATOM 700 C C . LEU A 1 87 ? -3.826 4.467 0.785 1.00 94.19 87 LEU A C 1
ATOM 702 O O . LEU A 1 87 ? -2.877 5.249 0.888 1.00 94.19 87 LEU A O 1
ATOM 706 N N . MET A 1 88 ? -3.679 3.235 0.305 1.00 94.25 88 MET A N 1
ATOM 707 C CA . MET A 1 88 ? -2.421 2.719 -0.226 1.00 94.25 88 MET A CA 1
ATOM 708 C C . MET A 1 88 ? -2.484 2.554 -1.741 1.00 94.25 88 MET A C 1
ATOM 710 O O . MET A 1 88 ? -3.421 1.977 -2.278 1.00 94.25 88 MET A O 1
ATOM 714 N N . SER A 1 89 ? -1.462 3.029 -2.451 1.00 90.56 89 SER A N 1
ATOM 715 C CA . SER A 1 89 ? -1.248 2.720 -3.870 1.00 90.56 89 SER A CA 1
ATOM 716 C C . SER A 1 89 ? -0.033 1.815 -4.017 1.00 90.56 89 SER A C 1
ATOM 718 O O . SER A 1 89 ? 1.081 2.232 -3.699 1.00 90.56 89 SER A O 1
ATOM 720 N N . VAL A 1 90 ? -0.238 0.595 -4.506 1.00 89.81 90 VAL A N 1
ATOM 721 C CA . VAL A 1 90 ? 0.791 -0.443 -4.630 1.00 89.81 90 VAL A CA 1
ATOM 722 C C . VAL A 1 90 ? 1.165 -0.620 -6.097 1.00 89.81 90 VAL A C 1
ATOM 724 O O . VAL A 1 90 ? 0.309 -0.910 -6.928 1.00 89.81 90 VAL A O 1
ATOM 727 N N . LEU A 1 91 ? 2.447 -0.462 -6.417 1.00 86.50 91 LEU A N 1
ATOM 728 C CA . LEU A 1 91 ? 2.999 -0.603 -7.764 1.00 86.50 91 LEU A CA 1
ATOM 729 C C . LEU A 1 91 ? 4.145 -1.614 -7.753 1.00 86.50 91 LEU A C 1
ATOM 731 O O . LEU A 1 91 ? 5.153 -1.376 -7.094 1.00 86.50 91 LEU A O 1
ATOM 735 N N . LEU A 1 92 ? 4.049 -2.699 -8.523 1.00 83.81 92 LEU A N 1
ATOM 736 C CA . LEU A 1 92 ? 5.191 -3.597 -8.719 1.00 83.81 92 LEU A CA 1
ATOM 737 C C . LEU A 1 92 ? 6.169 -2.978 -9.727 1.00 83.81 92 LEU A C 1
ATOM 739 O O . LEU A 1 92 ? 5.803 -2.718 -10.876 1.00 83.81 92 LEU A O 1
ATOM 743 N N . ARG A 1 93 ? 7.414 -2.753 -9.305 1.00 79.75 93 ARG A N 1
ATOM 744 C CA . ARG A 1 93 ? 8.502 -2.249 -10.155 1.00 79.75 93 ARG A CA 1
ATOM 745 C C . ARG A 1 93 ? 9.134 -3.373 -10.986 1.00 79.75 93 ARG A C 1
ATOM 747 O O . ARG A 1 93 ? 8.869 -4.556 -10.785 1.00 79.75 93 ARG A O 1
ATOM 754 N N . CYS A 1 94 ? 10.005 -2.997 -11.921 1.00 72.06 94 CYS A N 1
ATOM 755 C CA . CYS A 1 94 ? 10.740 -3.930 -12.782 1.00 72.06 94 CYS A CA 1
ATOM 756 C C . CYS A 1 94 ? 11.820 -4.753 -12.055 1.00 72.06 94 CYS A C 1
ATOM 758 O O . CYS A 1 94 ? 12.281 -5.753 -12.596 1.00 72.06 94 CYS A O 1
ATOM 760 N N . ASP A 1 95 ? 12.222 -4.345 -10.851 1.00 75.25 95 ASP A N 1
ATOM 761 C CA . ASP A 1 95 ? 13.200 -5.023 -9.994 1.00 75.25 95 ASP A CA 1
ATOM 762 C C . ASP A 1 95 ? 12.556 -5.962 -8.957 1.00 75.25 95 ASP A C 1
ATOM 764 O O . ASP A 1 95 ? 13.214 -6.359 -8.002 1.00 75.25 95 ASP A O 1
ATOM 768 N N . ASN A 1 96 ? 11.289 -6.349 -9.154 1.00 78.12 96 ASN A N 1
ATOM 769 C CA . ASN A 1 96 ? 10.506 -7.202 -8.243 1.00 78.12 96 ASN A CA 1
ATOM 770 C C . ASN A 1 96 ? 10.293 -6.610 -6.839 1.00 78.12 96 ASN A C 1
ATOM 772 O O . ASN A 1 96 ? 10.099 -7.340 -5.871 1.00 78.12 96 ASN A O 1
ATOM 776 N N . VAL A 1 97 ? 10.311 -5.282 -6.724 1.00 85.38 97 VAL A N 1
ATOM 777 C CA . VAL A 1 97 ? 10.027 -4.568 -5.476 1.00 85.38 97 VAL A CA 1
ATOM 778 C C . VAL A 1 97 ? 8.713 -3.807 -5.621 1.00 85.38 97 VAL A C 1
ATOM 780 O O . VAL A 1 97 ? 8.476 -3.125 -6.621 1.00 85.38 97 VAL A O 1
ATOM 783 N N . TYR A 1 98 ? 7.846 -3.891 -4.619 1.00 89.25 98 TYR A N 1
ATOM 784 C CA . TYR A 1 98 ? 6.620 -3.108 -4.560 1.00 89.25 98 TYR A CA 1
ATOM 785 C C . TYR A 1 98 ? 6.938 -1.712 -4.050 1.00 89.25 98 TYR A C 1
ATOM 787 O O . TYR A 1 98 ? 7.503 -1.529 -2.976 1.00 89.25 98 TYR A O 1
ATOM 795 N N . HIS A 1 99 ? 6.548 -0.706 -4.813 1.00 90.69 99 HIS A N 1
ATOM 796 C CA . HIS A 1 99 ? 6.479 0.661 -4.347 1.00 90.69 99 HIS A CA 1
ATOM 797 C C . HIS A 1 99 ? 5.083 0.918 -3.778 1.00 90.69 99 HIS A C 1
ATOM 799 O O . HIS A 1 99 ? 4.098 0.919 -4.520 1.00 90.69 99 HIS A O 1
ATOM 805 N N . VAL A 1 100 ? 5.002 1.167 -2.475 1.00 92.81 100 VAL A N 1
ATOM 806 C CA . VAL A 1 100 ? 3.747 1.450 -1.773 1.00 92.81 100 VAL A CA 1
ATOM 807 C C . VAL A 1 100 ? 3.718 2.924 -1.395 1.00 92.81 100 VAL A C 1
ATOM 809 O O . VAL A 1 100 ? 4.543 3.372 -0.605 1.00 92.81 100 VAL A O 1
ATOM 812 N N . ARG A 1 101 ? 2.784 3.697 -1.953 1.00 93.06 101 ARG A N 1
ATOM 813 C CA . ARG A 1 101 ? 2.511 5.074 -1.512 1.00 93.06 101 ARG A CA 1
ATOM 814 C C . ARG A 1 101 ? 1.381 5.059 -0.492 1.00 93.06 101 ARG A C 1
ATOM 816 O O . ARG A 1 101 ? 0.354 4.444 -0.757 1.00 93.06 101 ARG A O 1
ATOM 823 N N . VAL A 1 102 ? 1.554 5.790 0.604 1.00 94.88 102 VAL A N 1
ATOM 824 C CA . VAL A 1 102 ? 0.580 5.897 1.695 1.00 94.88 102 VAL A CA 1
ATOM 825 C C . VAL A 1 102 ? 0.024 7.317 1.761 1.00 94.88 102 VAL A C 1
ATOM 827 O O . VAL A 1 102 ? 0.782 8.292 1.731 1.00 94.88 102 VAL A O 1
ATOM 830 N N . HIS A 1 103 ? -1.298 7.425 1.832 1.00 95.06 103 HIS A N 1
ATOM 831 C CA . HIS A 1 103 ? -2.037 8.679 1.800 1.00 95.06 103 HIS A CA 1
ATOM 832 C C . HIS A 1 103 ? -3.047 8.752 2.948 1.00 95.06 103 HIS A C 1
ATOM 834 O O . HIS A 1 103 ? -3.804 7.810 3.174 1.00 95.06 103 HIS A O 1
ATOM 840 N N . ASP A 1 104 ? -3.054 9.882 3.645 1.00 95.00 104 ASP A N 1
ATOM 841 C CA . ASP A 1 104 ? -4.025 10.239 4.678 1.00 95.00 104 ASP A CA 1
ATOM 842 C C . ASP A 1 104 ? -5.274 10.805 3.998 1.00 95.00 104 ASP A C 1
ATOM 844 O O . ASP A 1 104 ? -5.209 11.843 3.334 1.00 95.00 104 ASP A O 1
ATOM 848 N N . MET A 1 105 ? -6.400 10.099 4.122 1.00 94.69 105 MET A N 1
ATOM 849 C CA . MET A 1 105 ? -7.657 10.498 3.484 1.00 94.69 105 MET A CA 1
ATOM 850 C C . MET A 1 105 ? -8.397 11.606 4.240 1.00 94.69 105 MET A C 1
ATOM 852 O O . MET A 1 105 ? -9.257 12.256 3.654 1.00 94.69 105 MET A O 1
ATOM 856 N N . ILE A 1 106 ? -8.081 11.833 5.517 1.00 94.88 106 ILE A N 1
ATOM 857 C CA . ILE A 1 106 ? -8.741 12.849 6.346 1.00 94.88 106 ILE A CA 1
ATOM 858 C C . ILE A 1 106 ? -8.169 14.231 6.040 1.00 94.88 106 ILE A C 1
ATOM 860 O O . ILE A 1 106 ? -8.917 15.196 5.889 1.00 94.88 106 ILE A O 1
ATOM 864 N N . HIS A 1 107 ? -6.844 14.321 5.919 1.00 92.25 107 HIS A N 1
ATOM 865 C CA . HIS A 1 107 ? -6.137 15.584 5.686 1.00 92.25 107 HIS A CA 1
ATOM 866 C C . HIS A 1 107 ? -5.678 15.779 4.236 1.00 92.25 107 HIS A C 1
ATOM 868 O O . HIS A 1 107 ? -4.963 16.741 3.962 1.00 92.25 107 HIS A O 1
ATOM 874 N N . ASP A 1 108 ? -6.049 14.861 3.341 1.00 91.31 108 ASP A N 1
ATOM 875 C CA . ASP A 1 108 ? -5.708 14.868 1.914 1.00 91.31 108 ASP A CA 1
ATOM 876 C C . ASP A 1 108 ? -4.208 15.101 1.647 1.00 91.31 108 ASP A C 1
ATOM 878 O O . ASP A 1 108 ? -3.795 16.024 0.941 1.00 91.31 108 ASP A O 1
ATOM 882 N N . LYS A 1 109 ? -3.355 14.287 2.285 1.00 91.75 109 LYS A N 1
ATOM 883 C CA . LYS A 1 109 ? -1.895 14.416 2.158 1.00 91.75 109 LYS A CA 1
ATOM 884 C C . LYS A 1 109 ? -1.186 13.079 1.999 1.00 91.75 109 LYS A C 1
ATOM 886 O O . LYS A 1 109 ? -1.528 12.068 2.609 1.00 91.75 109 LYS A O 1
ATOM 891 N N . VAL A 1 110 ? -0.096 13.095 1.233 1.00 91.88 110 VAL A N 1
ATOM 892 C CA . VAL A 1 110 ? 0.828 11.957 1.144 1.00 91.88 110 VAL A CA 1
ATOM 893 C C . VAL A 1 110 ? 1.651 11.883 2.428 1.00 91.88 110 VAL A C 1
ATOM 895 O O . VAL A 1 110 ? 2.373 12.824 2.752 1.00 91.88 110 VAL A O 1
ATOM 898 N N . LEU A 1 111 ? 1.579 10.748 3.126 1.00 93.94 111 LEU A N 1
ATOM 899 C CA . LEU A 1 111 ? 2.379 10.497 4.327 1.00 93.94 111 LEU A CA 1
ATOM 900 C C . LEU A 1 111 ? 3.789 10.036 3.963 1.00 93.94 111 LEU A C 1
ATOM 902 O O . LEU A 1 111 ? 4.775 10.520 4.510 1.00 93.94 111 LEU A O 1
ATOM 906 N N . GLY A 1 112 ? 3.896 9.117 3.003 1.00 93.19 112 GLY A N 1
ATOM 907 C CA . GLY A 1 112 ? 5.178 8.524 2.660 1.00 93.19 112 GLY A CA 1
ATOM 908 C C . GLY A 1 112 ? 5.106 7.503 1.537 1.00 93.19 112 GLY A C 1
ATOM 909 O O . GLY A 1 112 ? 4.059 7.257 0.932 1.00 93.19 112 GLY A O 1
ATOM 910 N N . CYS A 1 113 ? 6.266 6.939 1.225 1.00 93.50 113 CYS A N 1
ATOM 911 C CA . CYS A 1 113 ? 6.421 5.864 0.257 1.00 93.50 113 CYS A CA 1
ATOM 912 C C . CYS A 1 113 ? 7.390 4.821 0.813 1.00 93.50 113 CYS A C 1
ATOM 914 O O . CYS A 1 113 ? 8.378 5.179 1.453 1.00 93.50 113 CYS A O 1
ATOM 916 N N . PHE A 1 114 ? 7.132 3.557 0.501 1.00 94.56 114 PHE A N 1
ATOM 917 C CA . PHE A 1 114 ? 7.953 2.419 0.888 1.00 94.56 114 PHE A CA 1
ATOM 918 C C . PHE A 1 114 ? 8.364 1.604 -0.329 1.00 94.56 114 PHE A C 1
ATOM 920 O O . PHE A 1 114 ? 7.640 1.543 -1.326 1.00 94.56 114 PHE A O 1
ATOM 927 N N . LEU A 1 115 ? 9.520 0.955 -0.218 1.00 92.75 115 LEU A N 1
ATOM 928 C CA . LEU A 1 115 ? 9.947 -0.111 -1.110 1.00 92.75 115 LEU A CA 1
ATOM 929 C C . LEU A 1 115 ? 9.870 -1.417 -0.329 1.00 92.75 115 LEU A C 1
ATOM 931 O O . LEU A 1 115 ? 10.502 -1.544 0.713 1.00 92.75 115 LEU A O 1
ATOM 935 N N . VAL A 1 116 ? 9.074 -2.363 -0.806 1.00 93.62 116 VAL A N 1
ATOM 936 C CA . VAL A 1 116 ? 8.703 -3.567 -0.059 1.00 93.62 116 VAL A CA 1
ATOM 937 C C . VAL A 1 116 ? 8.950 -4.793 -0.928 1.00 93.62 116 VAL A C 1
ATOM 939 O O . VAL A 1 116 ? 8.610 -4.785 -2.110 1.00 93.62 116 VAL A O 1
ATOM 942 N N . THR A 1 117 ? 9.559 -5.839 -0.377 1.00 91.44 117 THR A N 1
ATOM 943 C CA . THR A 1 117 ? 9.750 -7.107 -1.097 1.00 91.44 117 THR A CA 1
ATOM 944 C C . THR A 1 117 ? 8.475 -7.951 -1.119 1.00 91.44 117 THR A C 1
ATOM 946 O O . THR A 1 117 ? 7.492 -7.635 -0.446 1.00 91.44 117 THR A O 1
ATOM 949 N N . ASP A 1 118 ? 8.483 -9.054 -1.871 1.00 88.00 118 ASP A N 1
ATOM 950 C CA . ASP A 1 118 ? 7.409 -10.054 -1.813 1.00 88.00 118 ASP A CA 1
ATOM 951 C C . ASP A 1 118 ? 7.180 -10.559 -0.373 1.00 88.00 118 ASP A C 1
ATOM 953 O O . ASP A 1 118 ? 6.033 -10.708 0.045 1.00 88.00 118 ASP A O 1
ATOM 957 N N . GLU A 1 119 ? 8.242 -10.774 0.416 1.00 91.25 119 GLU A N 1
ATOM 958 C CA . GLU A 1 119 ? 8.126 -11.210 1.814 1.00 91.25 119 GLU A CA 1
ATOM 959 C C . GLU A 1 119 ? 7.368 -10.194 2.675 1.00 91.25 119 GLU A C 1
ATOM 961 O O . GLU A 1 119 ? 6.490 -10.587 3.446 1.00 91.25 119 GLU A O 1
ATOM 966 N N . GLY A 1 120 ? 7.658 -8.900 2.507 1.00 92.62 120 GLY A N 1
ATOM 967 C CA . GLY A 1 120 ? 6.979 -7.834 3.245 1.00 92.62 120 GLY A CA 1
ATOM 968 C C . GLY A 1 120 ? 5.513 -7.670 2.839 1.00 92.62 120 GLY A C 1
ATOM 969 O O . GLY A 1 120 ? 4.657 -7.412 3.686 1.00 92.62 120 GLY A O 1
ATOM 970 N N . ILE A 1 121 ? 5.186 -7.875 1.559 1.00 92.25 121 ILE A N 1
ATOM 971 C CA . ILE A 1 121 ? 3.790 -7.887 1.100 1.00 92.25 121 ILE A CA 1
ATOM 972 C C . ILE A 1 121 ? 3.039 -9.106 1.647 1.00 92.25 121 ILE A C 1
ATOM 974 O O . ILE A 1 121 ? 1.924 -8.956 2.143 1.00 92.25 121 ILE A O 1
ATOM 978 N N . GLU A 1 122 ? 3.629 -10.303 1.609 1.00 90.00 122 GLU A N 1
ATOM 979 C CA . GLU A 1 122 ? 3.005 -11.513 2.162 1.00 90.00 122 GLU A CA 1
ATOM 980 C C . GLU A 1 122 ? 2.821 -11.432 3.684 1.00 90.00 122 GLU A C 1
ATOM 982 O O . GLU A 1 122 ? 1.824 -11.930 4.210 1.00 90.00 122 GLU A O 1
ATOM 987 N N . GLU A 1 123 ? 3.743 -10.788 4.404 1.00 95.69 123 GLU A N 1
ATOM 988 C CA . GLU A 1 123 ? 3.560 -10.445 5.817 1.00 95.69 123 GLU A CA 1
ATOM 989 C C . GLU A 1 123 ? 2.316 -9.567 6.010 1.00 95.69 123 GLU A C 1
ATOM 991 O O . GLU A 1 123 ? 1.432 -9.918 6.793 1.00 95.69 123 GLU A O 1
ATOM 996 N N . ALA A 1 124 ? 2.209 -8.462 5.269 1.00 93.19 124 ALA A N 1
ATOM 997 C CA . ALA A 1 124 ? 1.086 -7.537 5.382 1.00 93.19 124 ALA A CA 1
ATOM 998 C C . ALA A 1 124 ? -0.264 -8.184 5.012 1.00 93.19 124 ALA A C 1
ATOM 1000 O O . ALA A 1 124 ? -1.270 -7.903 5.663 1.00 93.19 124 ALA A O 1
ATOM 1001 N N . ILE A 1 125 ? -0.286 -9.104 4.039 1.00 89.38 125 ILE A N 1
ATOM 1002 C CA . ILE A 1 125 ? -1.472 -9.922 3.725 1.00 89.38 125 ILE A CA 1
ATOM 1003 C C . ILE A 1 125 ? -1.862 -10.787 4.930 1.00 89.38 125 ILE A C 1
ATOM 1005 O O . ILE A 1 125 ? -3.019 -10.798 5.336 1.00 89.38 125 ILE A O 1
ATOM 1009 N N . LYS A 1 126 ? -0.910 -11.510 5.533 1.00 93.19 126 LYS A N 1
ATOM 1010 C CA . LYS A 1 126 ? -1.198 -12.384 6.687 1.00 93.19 126 LYS A CA 1
ATOM 1011 C C . LYS A 1 126 ? -1.724 -11.613 7.895 1.00 93.19 126 LYS A C 1
ATOM 1013 O O . LYS A 1 126 ? -2.490 -12.169 8.675 1.00 93.19 126 LYS A O 1
ATOM 1018 N N . LEU A 1 127 ? -1.297 -10.364 8.049 1.00 93.69 127 LEU A N 1
ATOM 1019 C CA . LEU A 1 127 ? -1.714 -9.475 9.133 1.00 93.69 127 LEU A CA 1
ATOM 1020 C C . LEU A 1 127 ? -3.010 -8.707 8.828 1.00 93.69 127 LEU A C 1
ATOM 1022 O O . LEU A 1 127 ? -3.466 -7.932 9.664 1.00 93.69 127 LEU A O 1
ATOM 1026 N N . GLY A 1 128 ? -3.624 -8.923 7.663 1.00 92.62 128 GLY A N 1
ATOM 1027 C CA . GLY A 1 128 ? -4.906 -8.317 7.322 1.00 92.62 128 GLY A CA 1
ATOM 1028 C C . GLY A 1 128 ? -4.820 -6.828 6.970 1.00 92.62 128 GLY A C 1
ATOM 1029 O O . GLY A 1 128 ? -5.795 -6.101 7.154 1.00 92.62 128 GLY A O 1
ATOM 1030 N N . VAL A 1 129 ? -3.648 -6.324 6.565 1.00 93.62 129 VAL A N 1
ATOM 1031 C CA . VAL A 1 129 ? -3.429 -4.884 6.327 1.00 93.62 129 VAL A CA 1
ATOM 1032 C C . VAL A 1 129 ? -4.267 -4.385 5.153 1.00 93.62 129 VAL A C 1
ATOM 1034 O O . VAL A 1 129 ? -4.867 -3.312 5.216 1.00 93.62 129 VAL A O 1
ATOM 1037 N N . PHE A 1 130 ? -4.319 -5.158 4.071 1.00 90.69 130 PHE A N 1
ATOM 1038 C CA . PHE A 1 130 ? -5.007 -4.764 2.840 1.00 90.69 130 PHE A CA 1
ATOM 1039 C C . PHE A 1 130 ? -6.530 -4.871 2.961 1.00 90.69 130 PHE A C 1
ATOM 1041 O O . PHE A 1 130 ? -7.257 -4.207 2.234 1.00 90.69 130 PHE A O 1
ATOM 1048 N N . GLU A 1 131 ? -7.014 -5.671 3.905 1.00 90.69 131 GLU A N 1
ATOM 1049 C CA . GLU A 1 131 ? -8.418 -5.809 4.272 1.00 90.69 131 GLU A CA 1
ATOM 1050 C C . GLU A 1 131 ? -8.903 -4.633 5.130 1.00 90.69 131 GLU A C 1
ATOM 1052 O O . GLU A 1 131 ? -10.090 -4.315 5.129 1.00 90.69 131 GLU A O 1
ATOM 1057 N N . GLN A 1 132 ? -7.988 -3.985 5.858 1.00 91.12 132 GLN A N 1
ATOM 1058 C CA . GLN A 1 132 ? -8.279 -2.861 6.751 1.00 91.12 132 GLN A CA 1
ATOM 1059 C C . GLN A 1 132 ? -8.047 -1.489 6.104 1.00 91.12 132 GLN A C 1
ATOM 1061 O O . GLN A 1 132 ? -8.452 -0.479 6.672 1.00 91.12 132 GLN A O 1
ATOM 1066 N N . THR A 1 133 ? -7.402 -1.441 4.938 1.00 90.50 133 THR A N 1
ATOM 1067 C CA . THR A 1 133 ? -7.035 -0.206 4.228 1.00 90.50 133 THR A CA 1
ATOM 1068 C C . THR A 1 133 ? -7.706 -0.141 2.864 1.00 90.50 133 THR A C 1
ATOM 1070 O O . THR A 1 133 ? -7.933 -1.162 2.214 1.00 90.50 133 THR A O 1
ATOM 1073 N N . LEU A 1 134 ? -7.965 1.068 2.362 1.00 90.88 134 LEU A N 1
ATOM 1074 C CA . LEU A 1 134 ? -8.339 1.213 0.959 1.00 90.88 134 LEU A CA 1
ATOM 1075 C C . LEU A 1 134 ? -7.075 1.049 0.107 1.00 90.88 134 LEU A C 1
ATOM 1077 O O . LEU A 1 134 ? -6.168 1.873 0.179 1.00 90.88 134 LEU A O 1
ATOM 1081 N N . THR A 1 135 ? -6.997 -0.007 -0.701 1.00 90.81 135 THR A N 1
ATOM 1082 C CA . THR A 1 135 ? -5.796 -0.301 -1.497 1.00 90.81 135 THR A CA 1
ATOM 1083 C C . THR A 1 135 ? -6.081 -0.269 -2.994 1.00 90.81 135 THR A C 1
ATOM 1085 O O . THR A 1 135 ? -6.945 -0.982 -3.500 1.00 90.81 135 THR A O 1
ATOM 1088 N N . LEU A 1 136 ? -5.299 0.526 -3.722 1.00 85.00 136 LEU A N 1
ATOM 1089 C CA . LEU A 1 136 ? -5.282 0.594 -5.178 1.00 85.00 136 LEU A CA 1
ATOM 1090 C C . LEU A 1 136 ? -4.047 -0.125 -5.711 1.00 85.00 136 LEU A C 1
ATOM 1092 O O . LEU A 1 136 ? -2.916 0.184 -5.337 1.00 85.00 136 LEU A O 1
ATOM 1096 N N . SER A 1 137 ? -4.268 -1.062 -6.626 1.00 80.38 137 SER A N 1
ATOM 1097 C CA . SER A 1 137 ? -3.190 -1.788 -7.296 1.00 80.38 137 SER A CA 1
ATOM 1098 C C . SER A 1 137 ? -2.925 -1.158 -8.654 1.00 80.38 137 SER A C 1
ATOM 1100 O O . SER A 1 137 ? -3.779 -1.168 -9.540 1.00 80.38 137 SER A O 1
ATOM 1102 N N . VAL A 1 138 ? -1.741 -0.575 -8.806 1.00 69.56 138 VAL A N 1
ATOM 1103 C CA . VAL A 1 138 ? -1.310 0.084 -10.034 1.00 69.56 138 VAL A CA 1
ATOM 1104 C C . VAL A 1 138 ? -0.512 -0.918 -10.855 1.00 69.56 138 VAL A C 1
ATOM 1106 O O . VAL A 1 138 ? 0.541 -1.400 -10.433 1.00 69.56 138 VAL A O 1
ATOM 1109 N N . VAL A 1 139 ? -1.019 -1.232 -12.044 1.00 63.22 139 VAL A N 1
ATOM 1110 C CA . VAL A 1 139 ? -0.333 -2.097 -13.002 1.00 63.22 139 VAL A CA 1
ATOM 1111 C C . VAL A 1 139 ? 0.513 -1.221 -13.918 1.00 63.22 139 VAL A C 1
ATOM 1113 O O . VAL A 1 139 ? -0.017 -0.419 -14.684 1.00 63.22 139 VAL A O 1
ATOM 1116 N N . ASP A 1 140 ? 1.835 -1.372 -13.866 1.00 62.12 140 ASP A N 1
ATOM 1117 C CA . ASP A 1 140 ? 2.694 -0.816 -14.910 1.00 62.12 140 ASP A CA 1
ATOM 1118 C C . ASP A 1 140 ? 2.599 -1.718 -16.146 1.00 62.12 140 ASP A C 1
ATOM 1120 O O . ASP A 1 140 ? 3.055 -2.857 -16.126 1.00 62.12 140 ASP A O 1
ATOM 1124 N N . LEU A 1 141 ? 2.026 -1.210 -17.239 1.00 54.56 141 LEU A N 1
ATOM 1125 C CA . LEU A 1 141 ? 1.921 -1.920 -18.524 1.00 54.56 141 LEU A CA 1
ATOM 1126 C C . LEU A 1 141 ? 3.289 -2.278 -19.132 1.00 54.56 141 LEU A C 1
ATOM 1128 O O . LEU A 1 141 ? 3.381 -3.115 -20.030 1.00 54.56 141 LEU A O 1
ATOM 1132 N N . ARG A 1 142 ? 4.371 -1.638 -18.670 1.00 53.88 142 ARG A N 1
ATOM 1133 C CA . ARG A 1 142 ? 5.753 -1.991 -19.032 1.00 53.88 142 ARG A CA 1
ATOM 1134 C C . ARG A 1 142 ? 6.263 -3.177 -18.225 1.00 53.88 142 ARG A C 1
ATOM 1136 O O . ARG A 1 142 ? 7.249 -3.797 -18.633 1.00 53.88 14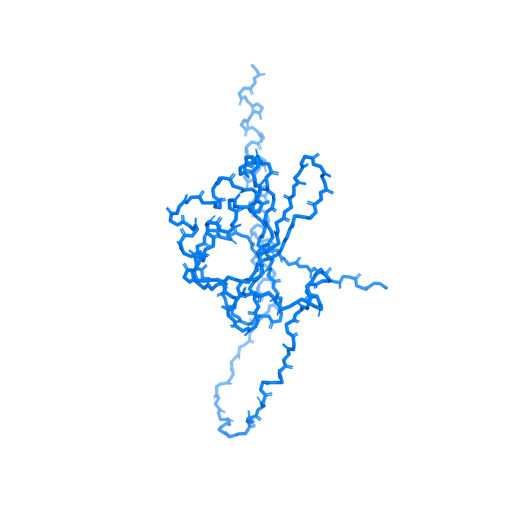2 ARG A O 1
ATOM 1143 N N . ASN A 1 143 ? 5.619 -3.475 -17.101 1.00 52.22 143 ASN A N 1
ATOM 1144 C CA . ASN A 1 143 ? 5.937 -4.610 -16.272 1.00 52.22 143 ASN A CA 1
ATOM 1145 C C . ASN A 1 143 ? 5.321 -5.867 -16.900 1.00 52.22 143 ASN A C 1
ATOM 1147 O O . ASN A 1 143 ? 4.109 -6.042 -16.975 1.00 52.22 143 ASN A O 1
ATOM 1151 N N . THR A 1 144 ? 6.185 -6.740 -17.414 1.00 49.06 144 THR A N 1
ATOM 1152 C CA . THR A 1 144 ? 5.780 -8.011 -18.046 1.00 49.06 144 THR A CA 1
ATOM 1153 C C . THR A 1 144 ? 5.492 -9.108 -17.016 1.00 49.06 144 THR A C 1
ATOM 1155 O O . THR A 1 144 ? 5.113 -10.225 -17.380 1.00 49.06 144 THR A O 1
ATOM 1158 N N . LEU A 1 145 ? 5.654 -8.798 -15.727 1.00 51.72 145 LEU A N 1
ATOM 1159 C CA . LEU A 1 145 ? 5.374 -9.693 -14.617 1.00 51.72 145 LEU A CA 1
ATOM 1160 C C . LEU A 1 145 ? 3.868 -9.749 -14.379 1.00 51.72 145 LEU A C 1
ATOM 1162 O O . LEU A 1 145 ? 3.229 -8.759 -14.029 1.00 51.72 145 LEU A O 1
ATOM 1166 N N . LYS A 1 146 ? 3.284 -10.933 -14.572 1.00 50.84 146 LYS A N 1
ATOM 1167 C CA . LYS A 1 146 ? 1.877 -11.162 -14.241 1.00 50.84 146 LYS A CA 1
ATOM 1168 C C . LYS A 1 146 ? 1.691 -11.001 -12.727 1.00 50.84 146 LYS A C 1
ATOM 1170 O O . LYS A 1 146 ? 2.396 -11.695 -11.988 1.00 50.84 146 LYS A O 1
ATOM 1175 N N . PRO A 1 147 ? 0.726 -10.187 -12.261 1.00 50.31 147 PRO A N 1
ATOM 1176 C CA . PRO A 1 147 ? 0.334 -10.186 -10.858 1.00 50.31 147 PRO A CA 1
ATOM 1177 C C . PRO A 1 147 ? 0.000 -11.619 -10.424 1.00 50.31 147 PRO A C 1
ATOM 1179 O O . PRO A 1 147 ? -0.743 -12.331 -11.113 1.00 50.31 147 PRO A O 1
ATOM 1182 N N . ARG A 1 148 ? 0.584 -12.089 -9.316 1.00 49.62 148 ARG A N 1
ATOM 1183 C CA . ARG A 1 148 ? 0.225 -13.398 -8.751 1.00 49.62 148 ARG A CA 1
ATOM 1184 C C . ARG A 1 148 ? -1.216 -13.345 -8.228 1.00 49.62 148 ARG A C 1
ATOM 1186 O O . ARG A 1 148 ? -1.700 -12.295 -7.833 1.00 49.62 148 ARG A O 1
ATOM 1193 N N . LYS A 1 149 ? -1.912 -14.487 -8.265 1.00 46.88 149 LYS A N 1
ATOM 1194 C CA . LYS A 1 149 ? -3.367 -14.659 -8.040 1.00 46.88 149 LYS A CA 1
ATOM 1195 C C . LYS A 1 149 ? -3.873 -14.341 -6.604 1.00 46.88 149 LYS A C 1
ATOM 1197 O O . LYS A 1 149 ? -4.621 -15.144 -6.051 1.00 46.88 149 LYS A O 1
ATOM 1202 N N . ARG A 1 150 ? -3.475 -13.238 -5.964 1.00 45.91 150 ARG A N 1
ATOM 1203 C CA . ARG A 1 150 ? -3.928 -12.825 -4.615 1.00 45.91 150 ARG A CA 1
ATOM 1204 C C . ARG A 1 150 ? -4.096 -11.296 -4.510 1.00 45.91 150 ARG A C 1
ATOM 1206 O O . ARG A 1 150 ? -3.786 -10.601 -5.473 1.00 45.91 150 ARG A O 1
ATOM 1213 N N . PRO A 1 151 ? -4.543 -10.776 -3.351 1.00 49.16 151 PRO A N 1
ATOM 1214 C CA . PRO A 1 151 ? -5.767 -9.987 -3.132 1.00 49.16 151 PRO A CA 1
ATOM 1215 C C . PRO A 1 151 ? -5.793 -8.593 -3.792 1.00 49.16 151 PRO A C 1
ATOM 1217 O O . PRO A 1 151 ? -6.807 -7.909 -3.740 1.00 49.16 151 PRO A O 1
ATOM 1220 N N . LEU A 1 152 ? -4.724 -8.198 -4.482 1.00 52.38 152 LEU A N 1
ATOM 1221 C CA . LEU A 1 152 ? -4.557 -6.970 -5.269 1.00 52.38 152 LEU A CA 1
ATOM 1222 C C . LEU A 1 152 ? -5.394 -6.980 -6.568 1.00 52.38 152 LEU A C 1
ATOM 1224 O O . LEU A 1 152 ? -5.039 -6.389 -7.586 1.00 52.38 152 LEU A O 1
ATOM 1228 N N . GLY A 1 153 ? -6.498 -7.725 -6.555 1.00 41.69 153 GLY A N 1
ATOM 1229 C CA . GLY A 1 153 ? -7.295 -8.094 -7.708 1.00 41.69 153 GLY A CA 1
ATOM 1230 C C . GLY A 1 153 ? -8.195 -6.973 -8.194 1.00 41.69 153 GLY A C 1
ATOM 1231 O O . GLY A 1 153 ? -9.398 -7.109 -8.074 1.00 41.69 153 GLY A O 1
ATOM 1232 N N . ILE A 1 154 ? -7.621 -5.933 -8.798 1.00 42.16 154 ILE A N 1
ATOM 1233 C CA . ILE A 1 154 ? -8.119 -5.341 -10.046 1.00 42.16 154 ILE A CA 1
ATOM 1234 C C . ILE A 1 154 ? -6.901 -4.792 -10.798 1.00 42.16 154 ILE A C 1
ATOM 1236 O O . ILE A 1 154 ? -6.158 -3.959 -10.285 1.00 42.16 154 ILE A O 1
ATOM 1240 N N . ALA A 1 155 ? -6.716 -5.247 -12.038 1.00 38.91 155 ALA A N 1
ATOM 1241 C CA . ALA A 1 155 ? -5.839 -4.583 -12.991 1.00 38.91 155 ALA A CA 1
ATOM 1242 C C . ALA A 1 155 ? -6.576 -3.356 -13.542 1.00 38.91 155 ALA A C 1
ATOM 1244 O O . ALA A 1 155 ? -7.544 -3.509 -14.283 1.00 38.91 155 ALA A O 1
ATOM 1245 N N . PHE A 1 156 ? -6.150 -2.152 -13.168 1.00 38.25 156 PHE A N 1
ATOM 1246 C CA . PHE A 1 156 ? -6.612 -0.938 -13.835 1.00 38.25 156 PHE A CA 1
ATOM 1247 C C . PHE A 1 156 ? -5.663 -0.609 -14.990 1.00 38.25 156 PHE A C 1
ATOM 1249 O O . PHE A 1 156 ? -4.465 -0.414 -14.787 1.00 38.25 156 PHE A O 1
ATOM 1256 N N . GLU A 1 157 ? -6.205 -0.562 -16.207 1.00 35.47 157 GLU A N 1
ATOM 1257 C CA . GLU A 1 157 ? -5.515 -0.038 -17.385 1.00 35.47 157 GLU A CA 1
ATOM 1258 C C . GLU A 1 157 ? -5.576 1.492 -17.368 1.00 35.47 157 GLU A C 1
ATOM 1260 O O . GLU A 1 157 ? -6.653 2.082 -17.440 1.00 35.47 157 GLU A O 1
ATOM 1265 N N . TYR A 1 158 ? -4.418 2.150 -17.300 1.00 38.41 158 TYR A N 1
ATOM 1266 C CA . TYR A 1 158 ? -4.332 3.571 -17.627 1.00 38.41 158 TYR A CA 1
ATOM 1267 C C . TYR A 1 158 ? -4.193 3.719 -19.145 1.00 38.41 158 TYR A C 1
ATOM 1269 O O . TYR A 1 158 ? -3.124 3.477 -19.710 1.00 38.41 158 TYR A O 1
ATOM 1277 N N . SER A 1 159 ? -5.277 4.104 -19.816 1.00 32.09 159 SER A N 1
ATOM 1278 C CA . SER A 1 159 ? -5.249 4.493 -21.224 1.00 32.09 159 SER A CA 1
ATOM 1279 C C . SER A 1 159 ? -4.753 5.937 -21.350 1.00 32.09 159 SER A C 1
ATOM 1281 O O . SER A 1 159 ? -5.502 6.875 -21.076 1.00 32.09 159 SER A O 1
ATOM 1283 N N . ASP A 1 160 ? -3.500 6.120 -21.777 1.00 39.25 160 ASP A N 1
ATOM 1284 C CA . ASP A 1 160 ? -2.985 7.420 -22.229 1.00 39.25 160 ASP A CA 1
ATOM 1285 C C . ASP A 1 160 ? -3.687 7.782 -23.549 1.00 39.25 160 ASP A C 1
ATOM 1287 O O . ASP A 1 160 ? -3.239 7.413 -24.635 1.00 39.25 160 ASP A O 1
ATOM 1291 N N . VAL A 1 161 ? -4.838 8.455 -23.465 1.00 39.25 161 VAL A N 1
ATOM 1292 C CA . VAL A 1 161 ? -5.439 9.108 -24.632 1.00 39.25 161 VAL A CA 1
ATOM 1293 C C . VAL A 1 161 ? -4.738 10.448 -24.797 1.00 39.25 161 VAL A C 1
ATOM 1295 O O . VAL A 1 161 ? -5.222 11.486 -24.348 1.00 39.25 161 VAL A O 1
ATOM 1298 N N . ARG A 1 162 ? -3.580 10.426 -25.458 1.00 42.56 162 ARG A N 1
ATOM 1299 C CA . ARG A 1 162 ? -3.015 11.648 -26.031 1.00 42.56 162 ARG A CA 1
ATOM 1300 C C . ARG A 1 162 ? -3.944 12.123 -27.147 1.00 42.56 162 ARG A C 1
ATOM 1302 O O . ARG A 1 162 ? -4.159 11.393 -28.114 1.00 42.56 162 ARG A O 1
ATOM 1309 N N . ARG A 1 163 ? -4.491 13.327 -26.991 1.00 36.34 163 ARG A N 1
ATOM 1310 C CA . ARG A 1 163 ? -4.957 14.166 -28.099 1.00 36.34 163 ARG A CA 1
ATOM 1311 C C . ARG A 1 163 ? -3.893 15.205 -28.400 1.00 36.34 163 ARG A C 1
ATOM 1313 O O . ARG A 1 163 ? -3.295 15.703 -27.422 1.00 36.34 163 ARG A O 1
#

Foldseek 3Di:
DPVVVVVVVVVVVVVVVVVVVVVVVVVVVVPDDDDDDDDDDDDDPPPPPPPPWPADPQCNPPPADEDLADPVVVCVQCPPDWQAQKEWEWEQTQVQWIKIWIAGNVVGDTSDIHTYHPNNVVNCVVVCSPVRHHYAYEYDPVRPDDPPPDDNPDYDDDDPPDD

Organism: Drosophila persimilis (NCBI:txid7234)

pLDDT: mean 72.87, std 21.4, range [31.41, 96.81]